Protein AF-A0A2V8JVY8-F1 (afdb_monomer_lite)

pLDDT: mean 77.55, std 16.9, range [37.5, 94.19]

Structure (mmCIF, N/CA/C/O backbone):
data_AF-A0A2V8JVY8-F1
#
_entry.id   AF-A0A2V8JVY8-F1
#
loop_
_atom_site.group_PDB
_atom_site.id
_atom_site.type_symbol
_atom_site.label_atom_id
_atom_site.label_alt_id
_atom_site.label_comp_id
_atom_site.label_asym_id
_atom_site.label_entity_id
_atom_site.label_seq_id
_atom_site.pdbx_PDB_ins_code
_atom_site.Cartn_x
_atom_site.Cartn_y
_atom_site.Cartn_z
_atom_site.occupancy
_atom_site.B_iso_or_equiv
_atom_site.auth_seq_id
_atom_site.auth_comp_id
_atom_site.auth_asym_id
_atom_site.auth_atom_id
_atom_site.pdbx_PDB_model_num
ATOM 1 N N . MET A 1 1 ? 6.668 19.131 -5.476 1.00 37.50 1 MET A N 1
ATOM 2 C CA . MET A 1 1 ? 6.592 17.774 -6.047 1.00 37.50 1 MET A CA 1
ATOM 3 C C . MET A 1 1 ? 7.023 16.850 -4.937 1.00 37.50 1 MET A C 1
ATOM 5 O O . MET A 1 1 ? 8.168 16.951 -4.522 1.00 37.50 1 MET A O 1
ATOM 9 N N . SER A 1 2 ? 6.080 16.124 -4.342 1.00 42.94 2 SER A N 1
ATOM 10 C CA . SER A 1 2 ? 6.339 15.209 -3.231 1.00 42.94 2 SER A CA 1
ATOM 11 C C . SER A 1 2 ? 7.430 14.240 -3.671 1.00 42.94 2 SER A C 1
ATOM 13 O O . SER A 1 2 ? 7.260 13.598 -4.704 1.00 42.94 2 SER A O 1
ATOM 15 N N . GLU A 1 3 ? 8.559 14.203 -2.962 1.00 50.81 3 GLU A N 1
ATOM 16 C CA . GLU A 1 3 ? 9.607 13.203 -3.176 1.00 50.81 3 GLU A CA 1
ATOM 17 C C . GLU A 1 3 ? 8.950 11.821 -3.095 1.00 50.81 3 GLU A C 1
ATOM 19 O O . GLU A 1 3 ? 8.580 11.354 -2.018 1.00 50.81 3 GLU A O 1
ATOM 24 N N . GLY A 1 4 ? 8.690 11.225 -4.261 1.00 56.28 4 GLY A N 1
ATOM 25 C CA . GLY A 1 4 ? 8.084 9.909 -4.369 1.00 56.28 4 GLY A CA 1
ATOM 26 C C . GLY A 1 4 ? 9.026 8.911 -3.722 1.00 56.28 4 GLY A C 1
ATOM 27 O O . GLY A 1 4 ? 10.184 8.788 -4.123 1.00 56.28 4 GLY A O 1
ATOM 28 N N . PHE A 1 5 ? 8.567 8.235 -2.675 1.00 66.38 5 PHE A N 1
ATOM 29 C CA . PHE A 1 5 ? 9.326 7.128 -2.120 1.00 66.38 5 PHE A CA 1
ATOM 30 C C . PHE A 1 5 ? 9.372 6.007 -3.169 1.00 66.38 5 PHE A C 1
ATOM 32 O O . PHE A 1 5 ? 8.383 5.728 -3.838 1.00 66.38 5 PHE A O 1
ATOM 39 N N . LYS A 1 6 ? 10.534 5.363 -3.313 1.00 69.56 6 LYS A N 1
ATOM 40 C CA . LYS A 1 6 ? 10.772 4.338 -4.345 1.00 69.56 6 LYS A CA 1
ATOM 41 C C . LYS A 1 6 ? 9.952 3.059 -4.162 1.00 69.56 6 LYS A C 1
ATOM 43 O O . LYS A 1 6 ? 9.906 2.245 -5.069 1.00 69.56 6 LYS A O 1
ATOM 48 N N . SER A 1 7 ? 9.387 2.838 -2.974 1.00 79.94 7 SER A N 1
ATOM 49 C CA . SER A 1 7 ? 8.608 1.637 -2.685 1.00 79.94 7 SER A CA 1
ATOM 50 C C . SER A 1 7 ? 7.595 1.863 -1.565 1.00 79.94 7 SER A C 1
ATOM 52 O O .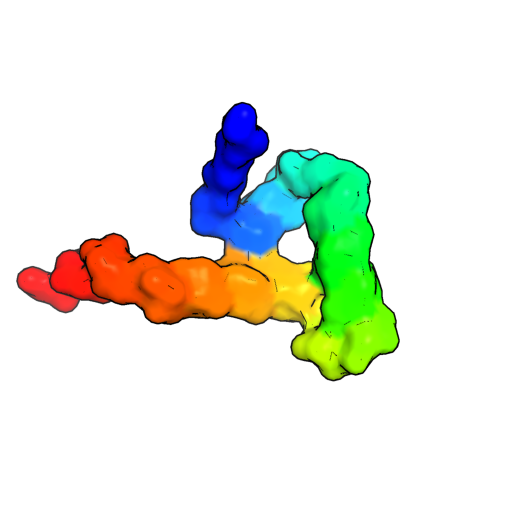 SER A 1 7 ? 7.962 2.287 -0.463 1.00 79.94 7 SER A O 1
ATOM 54 N N . TRP A 1 8 ? 6.323 1.547 -1.828 1.00 87.56 8 TRP A N 1
ATOM 55 C CA . TRP A 1 8 ? 5.222 1.664 -0.858 1.00 87.56 8 TRP A CA 1
ATOM 56 C C . TRP A 1 8 ? 5.443 0.760 0.347 1.00 87.56 8 TRP A C 1
ATO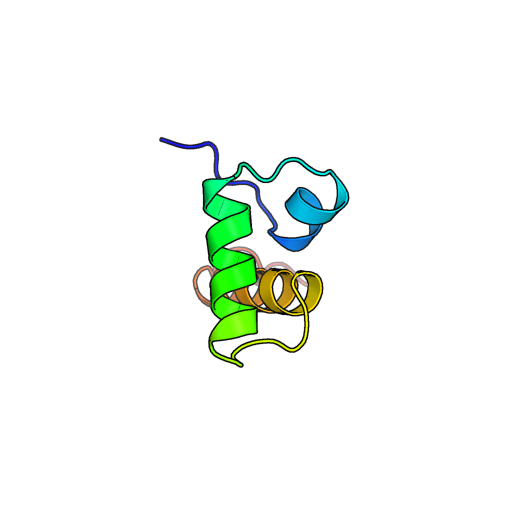M 58 O O . TRP A 1 8 ? 5.185 1.158 1.483 1.00 87.56 8 TRP A O 1
ATOM 68 N N . ARG A 1 9 ? 5.985 -0.438 0.117 1.00 87.75 9 ARG A N 1
ATOM 69 C CA . ARG A 1 9 ? 6.318 -1.385 1.186 1.00 87.75 9 ARG A CA 1
ATOM 70 C C . ARG A 1 9 ? 7.414 -0.847 2.095 1.00 87.75 9 ARG A C 1
ATOM 72 O O . ARG A 1 9 ? 7.287 -0.934 3.313 1.00 87.75 9 ARG A O 1
ATOM 79 N N . VAL A 1 10 ? 8.485 -0.308 1.510 1.00 85.38 10 VAL A N 1
ATOM 80 C CA . VAL A 1 10 ? 9.614 0.236 2.279 1.00 85.38 10 VAL A CA 1
ATOM 81 C C . VAL A 1 10 ? 9.164 1.455 3.075 1.00 85.38 10 VAL A C 1
ATOM 83 O O . VAL A 1 10 ? 9.425 1.533 4.271 1.00 85.38 10 VAL A O 1
ATOM 86 N N . ALA A 1 11 ? 8.416 2.364 2.448 1.00 87.81 11 ALA A N 1
ATOM 87 C CA . ALA A 1 11 ? 7.895 3.541 3.129 1.00 87.81 11 ALA A CA 1
ATOM 88 C C . ALA A 1 11 ? 6.916 3.183 4.260 1.00 87.81 11 ALA A C 1
ATOM 90 O O . ALA A 1 11 ? 6.954 3.824 5.310 1.00 87.81 11 ALA A O 1
ATOM 91 N N . LEU A 1 12 ? 6.085 2.148 4.090 1.00 87.25 12 LEU A N 1
ATOM 92 C CA . LEU A 1 12 ? 5.211 1.638 5.151 1.00 87.25 12 LEU A CA 1
ATOM 93 C C . LEU A 1 12 ? 6.023 1.047 6.313 1.00 87.25 12 LEU A C 1
ATOM 95 O O . LEU A 1 12 ? 5.772 1.387 7.466 1.00 87.25 12 LEU A O 1
ATOM 99 N N . ALA A 1 13 ? 7.017 0.204 6.017 1.00 85.94 13 ALA A N 1
ATOM 100 C CA . ALA A 1 13 ? 7.856 -0.444 7.026 1.00 85.94 13 ALA A CA 1
ATOM 101 C C . ALA A 1 13 ? 8.719 0.554 7.816 1.00 85.94 13 ALA A C 1
ATOM 103 O O . ALA A 1 13 ? 8.918 0.391 9.017 1.00 85.94 13 ALA A O 1
ATOM 104 N N . GLU A 1 14 ? 9.207 1.605 7.156 1.00 87.94 14 GLU A N 1
ATOM 105 C CA . GLU A 1 14 ? 9.960 2.689 7.793 1.00 87.94 14 GLU A CA 1
ATOM 106 C C . GLU A 1 14 ? 9.059 3.779 8.398 1.00 87.94 14 GLU A C 1
ATOM 108 O O . GLU A 1 14 ? 9.568 4.771 8.919 1.00 87.94 14 GLU A O 1
ATOM 113 N N . ASN A 1 15 ? 7.732 3.618 8.325 1.00 84.56 15 ASN A N 1
ATOM 114 C CA . ASN A 1 15 ? 6.740 4.602 8.763 1.00 84.56 15 ASN A CA 1
ATOM 115 C C . ASN A 1 15 ? 6.984 6.014 8.185 1.00 84.56 15 ASN A C 1
ATOM 117 O O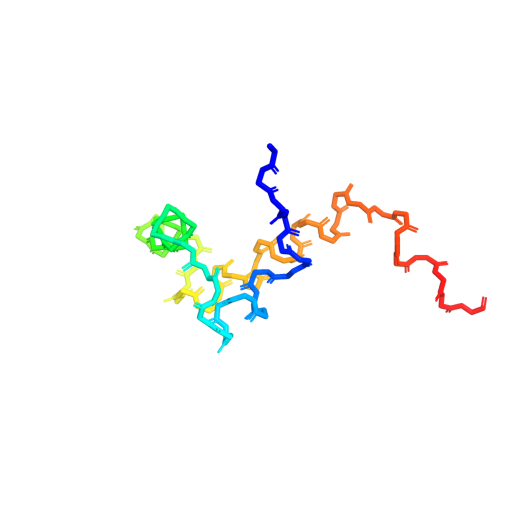 . ASN A 1 15 ? 6.794 7.033 8.846 1.00 84.56 15 ASN A O 1
ATOM 121 N N . LYS A 1 16 ? 7.451 6.061 6.934 1.00 87.00 16 LYS A N 1
ATOM 122 C CA . LYS A 1 16 ? 7.688 7.284 6.153 1.00 87.00 16 LYS A CA 1
ATOM 123 C C . LYS A 1 16 ? 6.462 7.706 5.343 1.00 87.00 16 LYS A C 1
ATOM 125 O O . LYS A 1 16 ? 6.509 8.725 4.658 1.00 87.00 16 LYS A O 1
ATOM 130 N N . LEU A 1 17 ? 5.379 6.930 5.401 1.00 84.69 17 LEU A N 1
ATOM 131 C CA . LEU A 1 17 ? 4.112 7.291 4.780 1.00 84.69 17 LEU A CA 1
ATOM 132 C C . LEU A 1 17 ? 3.429 8.398 5.580 1.00 84.69 17 LEU A C 1
ATOM 134 O O . LEU A 1 17 ? 3.159 8.269 6.771 1.00 84.69 17 LEU A O 1
ATOM 138 N N . GLY A 1 18 ? 3.114 9.483 4.890 1.00 86.56 18 GLY A N 1
ATOM 139 C CA . GLY A 1 18 ? 2.221 10.515 5.373 1.00 86.56 18 GLY A CA 1
ATOM 140 C C . GLY A 1 18 ? 0.769 10.031 5.465 1.00 86.56 18 GLY A C 1
ATOM 141 O O . GLY A 1 18 ? 0.396 8.998 4.897 1.00 86.56 18 GLY A O 1
ATOM 142 N N . PRO A 1 19 ? -0.085 10.808 6.151 1.00 86.50 19 PRO A N 1
ATOM 143 C CA . PRO A 1 19 ? -1.478 10.443 6.406 1.00 86.50 19 PRO A CA 1
ATOM 144 C C . PRO A 1 19 ? -2.288 10.232 5.120 1.00 86.50 19 PRO A C 1
ATOM 146 O O . PRO A 1 19 ? -3.122 9.335 5.065 1.00 86.50 19 PRO A O 1
ATOM 149 N N . GLU A 1 20 ? -2.013 11.003 4.066 1.00 85.50 20 GLU A N 1
ATOM 150 C CA . GLU A 1 20 ? -2.696 10.867 2.773 1.00 85.50 20 GLU A CA 1
ATOM 151 C C . GLU A 1 20 ? -2.338 9.552 2.065 1.00 85.50 20 GLU A C 1
ATOM 153 O O . GLU A 1 20 ? -3.204 8.896 1.496 1.00 85.50 20 GLU A O 1
ATOM 158 N N . GLN A 1 21 ? -1.080 9.113 2.147 1.00 87.12 21 GLN A N 1
ATOM 159 C CA . GLN A 1 21 ? -0.636 7.857 1.533 1.00 87.12 21 GLN A CA 1
ATOM 160 C C . GLN A 1 21 ? -1.158 6.644 2.313 1.00 87.12 21 GLN A C 1
ATOM 162 O O . GLN A 1 21 ? -1.573 5.648 1.726 1.00 87.12 21 GLN A O 1
ATOM 167 N N . LEU A 1 22 ? -1.212 6.747 3.642 1.00 89.44 22 LEU A N 1
ATOM 168 C CA . LEU A 1 22 ? -1.859 5.748 4.491 1.00 89.44 22 LEU A CA 1
ATOM 169 C C . LEU A 1 22 ? -3.361 5.630 4.200 1.00 89.44 22 LEU A C 1
ATOM 171 O O . LEU A 1 22 ? -3.880 4.516 4.164 1.00 89.44 22 LEU A O 1
ATOM 175 N N . ALA A 1 23 ? -4.043 6.749 3.943 1.00 91.62 23 ALA A N 1
ATOM 176 C CA . ALA A 1 23 ? -5.452 6.750 3.559 1.00 91.62 23 ALA A CA 1
ATOM 177 C C . ALA A 1 23 ? -5.692 6.026 2.225 1.00 91.62 23 ALA A C 1
ATOM 179 O O . ALA A 1 23 ? -6.675 5.301 2.111 1.00 91.62 23 ALA A O 1
ATOM 180 N N . VAL A 1 24 ? -4.779 6.148 1.252 1.00 90.38 24 VAL A N 1
ATOM 181 C CA . VAL A 1 24 ? -4.842 5.374 -0.003 1.00 90.38 24 VAL A CA 1
ATOM 182 C C . VAL A 1 24 ? -4.778 3.873 0.281 1.00 90.38 24 VAL A C 1
ATOM 184 O O . VAL A 1 24 ? -5.638 3.127 -0.181 1.00 90.38 24 VAL A O 1
ATOM 187 N N . LEU A 1 25 ? -3.813 3.426 1.092 1.00 91.06 25 LEU A N 1
ATOM 188 C CA . LEU A 1 25 ? -3.682 2.005 1.430 1.00 91.06 25 LEU A CA 1
ATOM 189 C C . LEU A 1 25 ? -4.903 1.471 2.190 1.00 91.06 25 LEU A C 1
ATOM 191 O O . LEU A 1 25 ? -5.371 0.370 1.914 1.00 91.06 25 LEU A O 1
ATOM 195 N N . GLN A 1 26 ? -5.437 2.247 3.137 1.00 92.31 26 GLN A N 1
ATOM 196 C CA . GLN A 1 26 ? -6.652 1.882 3.872 1.00 92.31 26 GLN A CA 1
ATOM 197 C C . GLN A 1 26 ? -7.897 1.880 2.979 1.00 92.31 26 GLN A C 1
ATOM 199 O O . GLN A 1 26 ? -8.772 1.034 3.168 1.00 92.31 26 GLN A O 1
ATOM 204 N N . GLY A 1 27 ? -7.967 2.786 2.000 1.00 93.69 27 GLY A N 1
ATOM 205 C CA . GLY A 1 27 ? -9.004 2.799 0.972 1.00 93.69 27 GLY A CA 1
ATOM 206 C C . GLY A 1 27 ? -9.004 1.496 0.185 1.00 93.69 27 GLY A C 1
ATOM 207 O O . GLY A 1 27 ? -10.006 0.798 0.181 1.00 93.69 27 GLY A O 1
ATOM 208 N N . MET A 1 28 ? -7.846 1.0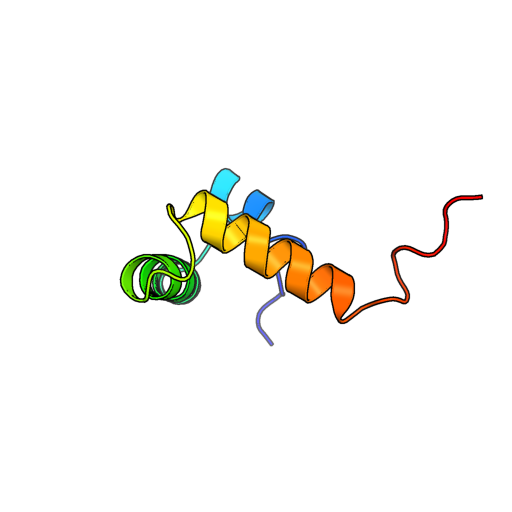77 -0.334 1.00 92.69 28 MET A N 1
ATOM 209 C CA . MET A 1 28 ? -7.719 -0.190 -1.069 1.00 92.69 28 MET A CA 1
ATOM 210 C C . MET A 1 28 ? -8.168 -1.409 -0.255 1.00 92.69 28 MET A C 1
ATOM 212 O O . MET A 1 28 ? -8.790 -2.321 -0.794 1.00 92.69 28 MET A O 1
ATOM 216 N N . VAL A 1 29 ? -7.869 -1.441 1.045 1.00 93.94 29 VAL A N 1
ATOM 217 C CA . VAL A 1 29 ? -8.351 -2.519 1.924 1.00 93.94 29 VAL A CA 1
ATOM 218 C C . VAL A 1 29 ? -9.867 -2.451 2.097 1.00 93.94 29 VAL A C 1
ATOM 220 O O . VAL A 1 29 ? -10.548 -3.471 2.046 1.00 93.94 29 VAL A O 1
ATOM 223 N N . SER A 1 30 ? -10.408 -1.245 2.263 1.00 94.19 30 SER A N 1
ATOM 224 C CA . SER A 1 30 ? -11.846 -1.019 2.439 1.00 94.19 30 SER A CA 1
ATOM 225 C C . SER A 1 30 ? -12.654 -1.353 1.181 1.00 94.19 30 SER A C 1
ATOM 227 O O . SER A 1 30 ? -13.750 -1.896 1.288 1.00 94.19 30 SER A O 1
ATOM 229 N N . ASP A 1 31 ? -12.100 -1.085 0.000 1.00 92.56 31 ASP A N 1
ATOM 230 C CA . ASP A 1 31 ? -12.666 -1.444 -1.303 1.00 92.56 31 ASP A CA 1
ATOM 231 C C . ASP A 1 31 ? -12.508 -2.942 -1.634 1.00 92.56 31 ASP A C 1
ATOM 233 O O . ASP A 1 31 ? -13.024 -3.424 -2.643 1.00 92.56 31 ASP A O 1
ATOM 237 N N . GLY A 1 32 ? -11.816 -3.710 -0.783 1.00 92.31 32 GLY A N 1
ATOM 238 C CA . GLY A 1 32 ? -11.546 -5.132 -1.002 1.00 92.31 32 GLY A CA 1
ATOM 239 C C . GLY A 1 32 ? -10.506 -5.398 -2.093 1.00 92.31 32 GLY A C 1
ATOM 240 O O . GLY A 1 32 ? -10.382 -6.524 -2.574 1.00 92.31 32 GLY A O 1
ATOM 241 N N . GLU A 1 33 ? -9.736 -4.385 -2.495 1.00 89.38 33 GLU A N 1
ATOM 242 C CA . GLU A 1 33 ? -8.637 -4.536 -3.449 1.00 89.38 33 GLU A CA 1
ATOM 243 C C . GLU A 1 33 ? -7.410 -5.228 -2.845 1.00 89.38 33 GLU A C 1
ATOM 245 O O . GLU A 1 33 ? -6.552 -5.708 -3.599 1.00 89.38 33 GLU A O 1
ATOM 250 N N . ALA A 1 34 ? -7.305 -5.253 -1.515 1.00 91.31 34 ALA A N 1
ATOM 251 C CA . ALA A 1 34 ? -6.238 -5.901 -0.764 1.00 91.31 34 ALA A CA 1
ATOM 252 C C . ALA A 1 34 ? -6.731 -6.395 0.605 1.00 91.31 34 ALA A C 1
ATOM 254 O O . ALA A 1 34 ? -7.542 -5.739 1.248 1.00 91.31 34 ALA A O 1
ATOM 255 N N . ASP A 1 35 ? -6.184 -7.512 1.087 1.00 90.38 35 ASP A N 1
ATOM 256 C CA . ASP A 1 35 ? -6.563 -8.085 2.388 1.00 90.38 35 ASP A CA 1
ATOM 257 C C . ASP A 1 35 ? -6.050 -7.274 3.594 1.00 90.38 35 ASP A C 1
ATOM 259 O O . ASP A 1 35 ? -6.648 -7.303 4.668 1.00 90.38 35 ASP A O 1
ATOM 263 N N . SER A 1 36 ? -4.946 -6.540 3.414 1.00 92.06 36 SER A N 1
ATOM 264 C CA . SER A 1 36 ? -4.276 -5.751 4.457 1.00 92.06 36 SER A CA 1
ATOM 265 C C . SER A 1 36 ? -3.545 -4.546 3.866 1.00 92.06 36 SER A C 1
ATOM 267 O O . SER A 1 36 ? -3.225 -4.518 2.676 1.00 92.06 36 SER A O 1
ATOM 269 N N . VAL A 1 37 ? -3.197 -3.574 4.715 1.00 90.31 37 VAL A N 1
ATOM 270 C CA . VAL A 1 37 ? -2.432 -2.373 4.332 1.00 90.31 37 VAL A CA 1
ATOM 271 C C . VAL A 1 37 ? -1.066 -2.754 3.742 1.00 90.31 37 VAL A C 1
ATOM 273 O O . VAL A 1 37 ? -0.640 -2.157 2.754 1.00 90.31 37 VAL A O 1
ATOM 276 N N . GLU A 1 38 ? -0.404 -3.797 4.260 1.00 89.69 38 GLU A N 1
ATOM 277 C CA . GLU A 1 38 ? 0.837 -4.308 3.658 1.00 89.69 38 GLU A CA 1
ATOM 278 C C . GLU A 1 38 ? 0.623 -4.924 2.267 1.00 89.69 38 GLU A C 1
ATOM 280 O O . GLU A 1 38 ? 1.468 -4.765 1.383 1.00 89.69 38 GLU A O 1
AT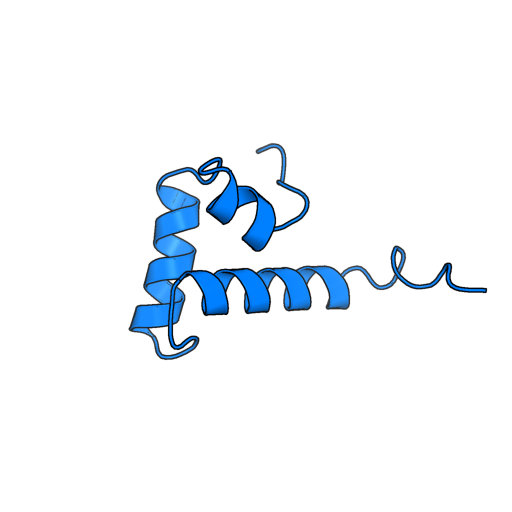OM 285 N N . ALA A 1 39 ? -0.504 -5.612 2.055 1.00 90.50 39 ALA A N 1
ATOM 286 C CA . ALA A 1 39 ? -0.851 -6.196 0.761 1.00 90.50 39 ALA A CA 1
ATOM 287 C C . ALA A 1 39 ? -1.191 -5.105 -0.266 1.00 90.50 39 ALA A C 1
ATOM 289 O O . ALA A 1 39 ? -0.740 -5.181 -1.409 1.00 90.50 39 ALA A O 1
ATOM 290 N N . ALA A 1 40 ? -1.895 -4.049 0.156 1.00 92.31 40 ALA A N 1
ATOM 291 C CA . ALA A 1 40 ? -2.146 -2.861 -0.656 1.00 92.31 40 ALA A CA 1
ATOM 292 C C . ALA A 1 40 ? -0.828 -2.194 -1.073 1.00 92.31 40 ALA A C 1
ATOM 294 O O . ALA A 1 40 ? -0.615 -1.921 -2.254 1.00 92.31 40 ALA A O 1
ATOM 295 N N . ALA A 1 41 ? 0.104 -2.026 -0.128 1.00 90.38 41 ALA A N 1
ATOM 296 C CA . ALA A 1 41 ? 1.410 -1.440 -0.403 1.00 90.38 41 ALA A CA 1
ATOM 297 C C . ALA A 1 41 ? 2.207 -2.289 -1.401 1.00 90.38 41 ALA A C 1
ATOM 299 O O . ALA A 1 41 ? 2.770 -1.748 -2.343 1.00 90.38 41 ALA A O 1
ATOM 300 N N . ALA A 1 42 ? 2.217 -3.616 -1.246 1.00 88.56 42 ALA A N 1
ATOM 301 C CA . ALA A 1 42 ? 2.873 -4.521 -2.191 1.00 88.56 42 ALA A CA 1
ATOM 302 C C . ALA A 1 42 ? 2.255 -4.486 -3.596 1.00 88.56 42 ALA A C 1
ATOM 304 O O . ALA A 1 42 ? 2.973 -4.593 -4.588 1.00 88.56 42 ALA A O 1
ATOM 305 N N . LYS A 1 43 ? 0.934 -4.325 -3.686 1.00 88.12 43 LYS A N 1
ATOM 306 C CA . LYS A 1 43 ? 0.213 -4.236 -4.957 1.00 88.12 43 LYS A CA 1
ATOM 307 C C . LYS A 1 43 ? 0.522 -2.936 -5.699 1.00 88.12 43 LYS A C 1
ATOM 309 O O . LYS A 1 43 ? 0.774 -2.988 -6.899 1.00 88.12 43 LYS A O 1
ATOM 314 N N . LEU A 1 44 ? 0.560 -1.804 -4.991 1.00 85.81 44 LEU A N 1
ATOM 315 C CA . LEU A 1 44 ? 0.965 -0.516 -5.565 1.00 85.81 44 LEU A CA 1
ATOM 316 C C . LEU A 1 44 ? 2.430 -0.524 -6.007 1.00 85.81 44 LEU A C 1
ATOM 318 O O . LEU A 1 44 ? 2.745 -0.028 -7.080 1.00 85.81 44 LEU A O 1
ATOM 322 N N . ASP A 1 45 ? 3.308 -1.140 -5.217 1.00 84.00 45 ASP A N 1
ATOM 323 C CA . ASP A 1 45 ? 4.723 -1.327 -5.554 1.00 84.00 45 ASP A CA 1
ATOM 324 C C . ASP A 1 45 ? 4.909 -2.091 -6.874 1.00 84.00 45 ASP A C 1
ATOM 326 O O . ASP A 1 45 ? 5.690 -1.706 -7.746 1.00 84.00 45 ASP A O 1
ATOM 330 N N . TRP A 1 46 ? 4.130 -3.162 -7.040 1.00 79.44 46 TRP A N 1
ATOM 331 C CA . TRP A 1 46 ? 4.113 -3.953 -8.262 1.00 79.44 46 TRP A CA 1
ATOM 332 C C . TRP A 1 46 ? 3.524 -3.178 -9.446 1.00 79.44 46 TRP A C 1
ATOM 334 O O . TRP A 1 46 ? 4.083 -3.231 -10.537 1.00 79.44 46 TRP A O 1
ATOM 344 N N . GLN A 1 47 ? 2.433 -2.432 -9.247 1.00 74.06 47 GLN A N 1
ATOM 345 C CA . GLN A 1 47 ? 1.854 -1.591 -10.299 1.00 74.06 47 GLN A CA 1
ATOM 346 C C . GLN A 1 47 ? 2.833 -0.511 -10.773 1.00 74.06 47 GLN A C 1
ATOM 348 O O . GLN A 1 47 ? 2.970 -0.319 -11.978 1.00 74.06 47 GLN A O 1
ATOM 353 N N . ASP A 1 48 ? 3.549 0.141 -9.857 1.00 69.56 48 ASP A N 1
ATOM 354 C CA . ASP A 1 48 ? 4.564 1.144 -10.198 1.00 69.56 48 ASP A CA 1
ATOM 355 C C . ASP A 1 48 ? 5.734 0.519 -10.983 1.00 69.56 48 ASP A C 1
ATOM 357 O O . ASP A 1 48 ? 6.139 1.033 -12.027 1.00 69.56 48 ASP A O 1
ATOM 361 N N . SER A 1 49 ? 6.178 -0.675 -10.566 1.00 65.25 49 SER A N 1
ATOM 362 C CA . SER A 1 49 ? 7.227 -1.446 -11.256 1.00 65.25 49 SER A CA 1
ATOM 363 C C . SER A 1 49 ? 6.816 -1.920 -12.659 1.00 65.25 49 SER A C 1
ATOM 365 O O . SER A 1 49 ? 7.660 -2.046 -13.543 1.00 65.25 49 SER A O 1
ATOM 367 N N . VAL A 1 50 ? 5.528 -2.197 -12.892 1.00 60.50 50 VAL A N 1
ATOM 368 C CA . VAL A 1 50 ? 5.003 -2.603 -14.211 1.00 60.50 50 VAL A CA 1
ATOM 369 C C . VAL A 1 50 ? 4.826 -1.399 -15.146 1.00 60.50 50 VAL A C 1
ATOM 3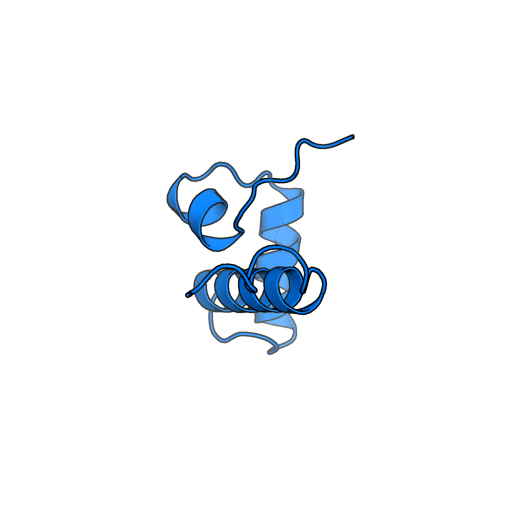71 O O . VAL A 1 50 ? 4.958 -1.546 -16.361 1.00 60.50 50 VAL A O 1
ATOM 374 N N . ILE A 1 51 ? 4.543 -0.210 -14.602 1.00 56.50 51 ILE A N 1
ATOM 375 C CA . ILE A 1 51 ? 4.337 1.025 -15.378 1.00 56.50 51 ILE A CA 1
ATOM 376 C C . ILE A 1 51 ? 5.671 1.685 -15.775 1.00 56.50 51 ILE A C 1
ATOM 378 O O . ILE A 1 51 ? 5.719 2.353 -16.808 1.00 56.50 51 ILE A O 1
ATOM 382 N N . ASN A 1 52 ? 6.763 1.431 -15.044 1.00 48.22 52 ASN A N 1
ATOM 383 C CA . ASN A 1 52 ? 8.131 1.796 -15.430 1.00 48.22 52 ASN A CA 1
ATOM 384 C C . ASN A 1 52 ? 8.941 0.561 -15.884 1.00 48.22 52 ASN A C 1
ATOM 386 O O . ASN A 1 52 ? 9.807 0.082 -15.150 1.00 48.22 52 ASN A O 1
ATOM 390 N N . PRO A 1 53 ? 8.721 0.038 -17.107 1.00 49.81 53 PRO A N 1
ATOM 391 C CA . PRO A 1 53 ? 9.467 -1.116 -17.613 1.00 49.81 53 PRO A CA 1
ATOM 392 C C . PRO A 1 53 ? 10.965 -0.839 -17.863 1.00 49.81 53 PRO A C 1
ATOM 394 O O . PRO A 1 53 ? 11.701 -1.774 -18.175 1.00 49.81 53 PRO A O 1
ATOM 397 N N . ASP A 1 54 ? 11.431 0.408 -17.728 1.00 53.78 54 ASP A N 1
ATOM 398 C CA . ASP A 1 54 ? 12.812 0.806 -18.043 1.00 53.78 54 ASP A CA 1
ATOM 399 C C . ASP A 1 54 ? 13.835 0.449 -16.939 1.00 53.78 54 ASP A C 1
ATOM 401 O O . ASP A 1 54 ? 15.012 0.275 -17.241 1.00 53.78 54 ASP A O 1
ATOM 405 N N . GLU A 1 55 ? 13.428 0.254 -15.673 1.00 52.75 55 GLU A N 1
ATOM 406 C CA . GLU A 1 55 ? 14.377 -0.019 -14.566 1.00 52.75 55 GLU A CA 1
ATOM 407 C C . GLU A 1 55 ? 14.534 -1.506 -14.178 1.00 52.75 55 GLU A C 1
ATOM 409 O O . GLU A 1 55 ? 15.413 -1.841 -13.384 1.00 52.75 55 GLU A O 1
ATOM 414 N N . HIS A 1 56 ? 13.771 -2.430 -14.774 1.00 54.12 56 HIS A N 1
ATOM 415 C CA . HIS A 1 56 ? 13.874 -3.874 -14.480 1.00 54.12 56 HIS A CA 1
ATOM 416 C C . HIS A 1 56 ? 14.435 -4.732 -15.632 1.00 54.12 56 HIS A C 1
ATOM 418 O O . HIS A 1 56 ? 14.429 -5.959 -15.542 1.00 54.12 56 HIS A O 1
ATOM 424 N N . MET A 1 57 ? 14.973 -4.110 -16.689 1.00 51.25 57 MET A N 1
ATOM 425 C CA . MET A 1 57 ? 15.603 -4.789 -17.839 1.00 51.25 57 MET A CA 1
ATOM 426 C C . MET A 1 57 ? 17.145 -4.832 -17.796 1.00 51.25 57 MET A C 1
ATOM 428 O O . MET A 1 57 ? 17.768 -5.130 -18.809 1.00 51.25 57 MET A O 1
ATOM 432 N N . TYR A 1 58 ? 17.794 -4.588 -16.652 1.00 51.19 58 TYR A N 1
ATOM 433 C CA . TYR A 1 58 ? 19.226 -4.894 -16.484 1.00 51.19 58 TYR A CA 1
ATOM 434 C C . TYR A 1 58 ? 19.424 -6.070 -15.534 1.00 51.19 58 TYR A C 1
ATOM 436 O O . TYR A 1 58 ? 19.790 -5.935 -14.369 1.00 51.19 58 TYR A O 1
ATOM 444 N N . GLY A 1 59 ? 19.154 -7.251 -16.079 1.00 47.69 59 GLY A N 1
ATOM 445 C CA . GLY A 1 59 ? 19.423 -8.534 -15.453 1.00 47.69 59 GLY A CA 1
ATOM 446 C C . GLY A 1 59 ? 19.993 -9.546 -16.441 1.00 47.69 59 GLY A C 1
ATOM 447 O O . GLY A 1 59 ? 19.495 -10.665 -16.452 1.00 47.69 59 GLY A O 1
ATOM 448 N N . PHE A 1 60 ? 20.968 -9.160 -17.279 1.00 47.12 60 PHE A N 1
ATOM 449 C CA . PHE A 1 60 ? 22.112 -9.998 -17.686 1.00 47.12 60 PHE A CA 1
ATOM 450 C C . PHE A 1 60 ? 23.161 -9.202 -18.474 1.00 47.12 60 PHE A C 1
ATOM 452 O O . PHE A 1 60 ? 22.753 -8.385 -19.328 1.00 47.12 60 PHE A O 1
#

Secondary structure (DSSP, 8-state):
-----S-HHHHHHTT---HHHHHHHHHHHHTTS-SSHHHHHHHHHHHHHHH-TTSS----

Radius of gyration: 12.49 Å; chains: 1; bounding box: 35×28×27 Å

Foldseek 3Di:
DPPDDLFLLVCVVVVVDDPVSLVQLVVCCVVVVAVHSNRSRVVVNVVVCVVCVPPPPPDD

Sequence (60 aa):
MSEGFKSWRVALAENKLGPEQLAVLQGMVSDGEADSVEAAAAKLDWQDSVINPDEHMYGF